Protein AF-A0A3B0T534-F1 (afdb_monomer_lite)

pLDDT: mean 93.18, std 5.76, range [62.91, 98.12]

Foldseek 3Di:
DQFQWDFDDWDWDDDPPDIDGHDPPQGGRIDGDDDDPDQVRVVVVCVPPVVVVVVDDDDTDDDDDDDD

Secondary structure (DSSP, 8-state):
--B---B----EEEETTEEEES-TTS--SB--B---SSHHHHHHHHTT-GGGTTT-------------

Radius of gyration: 14.22 Å; chains: 1; bounding box: 28×23×37 Å

Sequence (68 aa):
MVDGGAPTGEARTINGNSVSEGAGDHPLSGYSIIAADSLGQAVKLAQGCPVLADGGTVNVYEAVAVEM

Structure (mmCIF, N/CA/C/O backbone):
data_AF-A0A3B0T534-F1
#
_entry.id   AF-A0A3B0T534-F1
#
loop_
_atom_site.group_PDB
_atom_site.id
_atom_site.type_symbol
_atom_site.label_atom_id
_atom_site.label_alt_id
_atom_site.label_comp_id
_atom_site.label_asym_id
_atom_site.label_entity_id
_atom_site.label_seq_id
_atom_site.pdbx_PDB_ins_code
_atom_site.Cartn_x
_atom_site.Cartn_y
_atom_site.Cartn_z
_atom_site.occupancy
_atom_site.B_iso_or_equiv
_atom_site.auth_seq_id
_atom_site.auth_comp_id
_atom_site.auth_asym_id
_atom_site.auth_atom_id
_atom_site.pdbx_PDB_model_num
ATOM 1 N N . MET A 1 1 ? -12.862 -6.238 5.854 1.00 79.88 1 MET A N 1
ATOM 2 C CA . MET A 1 1 ? -12.164 -6.298 4.552 1.00 79.88 1 MET A CA 1
ATOM 3 C C . MET A 1 1 ? -13.201 -6.070 3.469 1.00 79.88 1 MET A C 1
ATOM 5 O O . MET A 1 1 ? -14.273 -6.647 3.596 1.00 79.88 1 MET A O 1
ATOM 9 N N . VAL A 1 2 ? -12.928 -5.192 2.502 1.00 90.81 2 VAL A N 1
ATOM 10 C CA . VAL A 1 2 ? -13.852 -4.885 1.390 1.00 90.81 2 VAL A CA 1
ATOM 11 C C . VAL A 1 2 ? -13.465 -5.705 0.163 1.00 90.81 2 VAL A C 1
ATOM 13 O O . VAL A 1 2 ? -14.316 -6.360 -0.423 1.00 90.81 2 VAL A O 1
ATOM 16 N N . ASP A 1 3 ? -12.171 -5.735 -0.148 1.00 93.06 3 ASP A N 1
ATOM 17 C CA . ASP A 1 3 ? -11.564 -6.583 -1.168 1.00 93.06 3 ASP A CA 1
ATOM 18 C C . ASP A 1 3 ? -10.214 -7.091 -0.641 1.00 93.06 3 ASP A C 1
ATOM 20 O O . ASP A 1 3 ? -9.397 -6.308 -0.149 1.00 93.06 3 ASP A O 1
ATOM 24 N N . GLY A 1 4 ? -9.981 -8.402 -0.721 1.00 89.19 4 GLY A N 1
ATOM 25 C CA . GLY A 1 4 ? -8.677 -8.990 -0.391 1.00 89.19 4 GLY A CA 1
ATOM 26 C C . GLY A 1 4 ? -7.581 -8.589 -1.382 1.00 89.19 4 GLY A C 1
ATOM 27 O O . GLY A 1 4 ? -6.402 -8.639 -1.039 1.00 89.19 4 GLY A O 1
ATOM 28 N N . GLY A 1 5 ? -7.988 -8.128 -2.567 1.00 91.94 5 GLY A N 1
ATOM 29 C CA . GLY A 1 5 ? -7.138 -7.697 -3.660 1.00 91.94 5 GLY A CA 1
ATOM 30 C C . GLY A 1 5 ? -6.333 -8.834 -4.280 1.00 91.94 5 GLY A C 1
ATOM 31 O O . GLY A 1 5 ? -6.714 -10.004 -4.205 1.00 91.94 5 GLY A O 1
ATOM 32 N N . ALA A 1 6 ? -5.241 -8.479 -4.954 1.00 94.00 6 ALA A N 1
ATOM 33 C CA . ALA A 1 6 ? -4.422 -9.410 -5.721 1.00 94.00 6 ALA A CA 1
ATOM 34 C C . ALA A 1 6 ? -2.956 -8.951 -5.782 1.00 94.00 6 ALA A C 1
ATOM 36 O O . ALA A 1 6 ? -2.687 -7.748 -5.666 1.00 94.00 6 ALA A O 1
ATOM 37 N N . PRO A 1 7 ? -2.003 -9.878 -5.996 1.00 94.06 7 PRO A N 1
ATOM 38 C CA . PRO A 1 7 ? -0.648 -9.509 -6.383 1.00 94.06 7 PRO A CA 1
ATOM 39 C C . PRO A 1 7 ? -0.653 -8.813 -7.750 1.00 94.06 7 PRO A C 1
ATOM 41 O O . PRO A 1 7 ? -1.484 -9.109 -8.613 1.00 94.06 7 PRO A O 1
ATOM 44 N N . THR A 1 8 ? 0.295 -7.909 -7.963 1.00 94.44 8 THR A N 1
ATOM 45 C CA . THR A 1 8 ? 0.503 -7.236 -9.250 1.00 94.44 8 THR A CA 1
ATOM 46 C C . THR A 1 8 ? 1.644 -7.891 -10.027 1.00 94.44 8 THR A C 1
ATOM 48 O O . THR A 1 8 ? 2.583 -8.442 -9.454 1.00 94.44 8 THR A O 1
ATOM 51 N N . GLY A 1 9 ? 1.545 -7.848 -11.357 1.00 93.12 9 GLY A N 1
ATOM 52 C CA . GLY A 1 9 ? 2.628 -8.229 -12.264 1.00 93.12 9 GLY A CA 1
ATOM 53 C C . GLY A 1 9 ? 3.503 -7.035 -12.644 1.00 93.12 9 GLY A C 1
ATOM 54 O O . GLY A 1 9 ? 3.586 -6.043 -11.920 1.00 93.12 9 GLY A O 1
ATOM 55 N N . GLU A 1 10 ? 4.131 -7.114 -13.815 1.00 94.75 10 GLU A N 1
ATOM 56 C CA . GLU A 1 10 ? 4.893 -5.996 -14.371 1.00 94.75 10 GLU A CA 1
ATOM 57 C C . GLU A 1 10 ? 4.008 -4.762 -14.586 1.00 94.75 10 GLU A C 1
ATOM 59 O O . GLU A 1 10 ? 2.878 -4.854 -15.072 1.00 94.75 10 GLU A O 1
ATOM 64 N N . ALA A 1 11 ? 4.548 -3.592 -14.249 1.00 95.50 11 ALA A N 1
ATOM 65 C CA . ALA A 1 11 ? 3.867 -2.322 -14.436 1.00 95.50 11 ALA A CA 1
ATOM 66 C C . ALA A 1 11 ? 4.356 -1.587 -15.691 1.00 95.50 11 ALA A C 1
ATOM 68 O O . ALA A 1 11 ? 5.499 -1.724 -16.136 1.00 95.50 11 ALA A O 1
ATOM 69 N N . ARG A 1 12 ? 3.469 -0.754 -16.232 1.00 96.00 12 ARG A N 1
ATOM 70 C CA . ARG A 1 12 ? 3.743 0.252 -17.258 1.00 96.00 12 ARG A CA 1
ATOM 71 C C . ARG A 1 12 ? 3.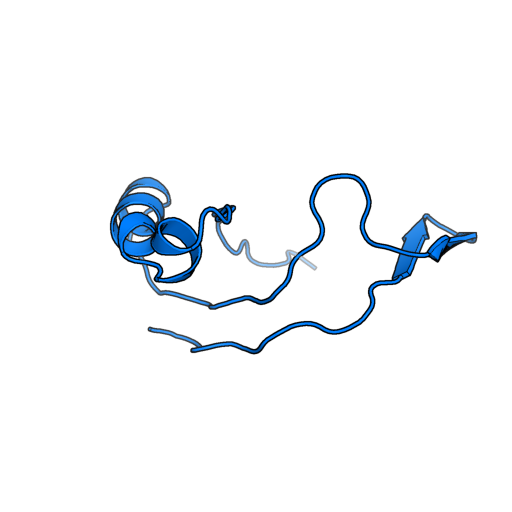181 1.577 -16.766 1.00 96.00 12 ARG A C 1
ATOM 73 O O . ARG A 1 12 ? 2.062 1.610 -16.260 1.00 96.00 12 ARG A O 1
ATOM 80 N N . THR A 1 13 ? 3.922 2.660 -16.955 1.00 95.31 13 THR A N 1
ATOM 81 C CA . THR A 1 13 ? 3.455 4.009 -16.623 1.00 95.31 13 THR A CA 1
ATOM 82 C C . THR A 1 13 ? 3.036 4.731 -17.895 1.00 95.31 13 THR A C 1
ATOM 84 O O . THR A 1 13 ? 3.778 4.738 -18.876 1.00 95.31 13 THR A O 1
ATOM 87 N N . ILE A 1 14 ? 1.856 5.352 -17.872 1.00 95.69 14 ILE A N 1
ATOM 88 C CA . ILE A 1 14 ? 1.344 6.195 -18.957 1.00 95.69 14 ILE A CA 1
ATOM 89 C C . ILE A 1 14 ? 1.415 7.653 -18.500 1.00 95.69 14 ILE A C 1
ATOM 91 O O . ILE A 1 14 ? 0.811 8.016 -17.495 1.00 95.69 14 ILE A O 1
ATOM 95 N N . ASN A 1 15 ? 2.132 8.488 -19.252 1.00 93.06 15 ASN A N 1
ATOM 96 C CA . ASN A 1 15 ? 2.265 9.926 -19.011 1.00 93.06 15 ASN A CA 1
ATOM 97 C C . ASN A 1 15 ? 1.871 10.689 -20.279 1.00 93.06 15 ASN A C 1
ATOM 99 O O . ASN A 1 15 ? 2.667 10.803 -21.218 1.00 93.06 15 ASN A O 1
ATOM 103 N N . GLY A 1 16 ? 0.632 11.187 -20.324 1.00 94.25 16 GLY A N 1
ATOM 104 C CA . GLY A 1 16 ? 0.062 11.802 -21.525 1.00 94.25 16 GLY A CA 1
ATOM 105 C C . GLY A 1 16 ? 0.135 10.846 -22.719 1.00 94.25 16 GLY A C 1
ATOM 106 O O . GLY A 1 16 ? -0.529 9.8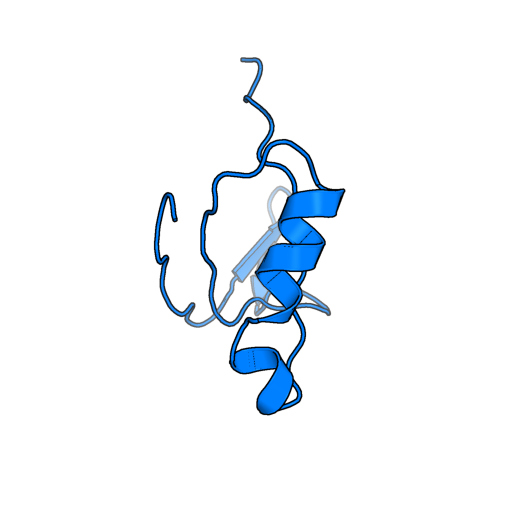14 -22.729 1.00 94.25 16 GLY A O 1
ATOM 107 N N . ASN A 1 17 ? 0.989 11.162 -23.695 1.00 95.06 17 ASN A N 1
ATOM 108 C CA . ASN A 1 17 ? 1.159 10.372 -24.921 1.00 95.06 17 ASN A CA 1
ATOM 109 C C . ASN A 1 17 ? 2.371 9.420 -24.875 1.00 95.06 17 ASN A C 1
ATOM 111 O O . ASN A 1 17 ? 2.734 8.842 -25.898 1.00 95.06 17 ASN A O 1
ATOM 115 N N . SER A 1 18 ? 3.032 9.283 -23.723 1.00 95.69 18 SER A N 1
ATOM 116 C CA . SER A 1 18 ? 4.211 8.428 -23.543 1.00 95.69 18 SER A CA 1
ATOM 117 C C . SER A 1 18 ? 3.912 7.234 -22.640 1.00 95.69 18 SER A C 1
ATOM 119 O O . SER A 1 18 ? 3.113 7.337 -21.707 1.00 95.69 18 SER A O 1
ATOM 121 N N . VAL A 1 19 ? 4.574 6.110 -22.918 1.00 96.88 19 VAL A N 1
ATOM 122 C CA . VAL A 1 19 ? 4.510 4.886 -22.114 1.00 96.88 19 VAL A CA 1
ATOM 123 C C . VAL A 1 19 ? 5.928 4.479 -21.731 1.00 96.88 19 VAL A C 1
ATOM 125 O O . VAL A 1 19 ? 6.802 4.426 -22.596 1.00 96.88 19 VAL A O 1
ATOM 128 N N . SER A 1 20 ? 6.156 4.188 -20.452 1.00 95.12 20 SER A N 1
ATOM 129 C CA . SER A 1 20 ? 7.440 3.712 -19.930 1.00 95.12 20 SER A CA 1
ATOM 130 C C . SER A 1 20 ? 7.287 2.431 -19.112 1.00 95.12 20 SER A C 1
ATOM 132 O O . SER A 1 20 ? 6.218 2.128 -18.578 1.00 95.12 20 SER A O 1
ATOM 134 N N . GLU A 1 21 ? 8.376 1.678 -19.007 1.00 95.25 21 GLU A N 1
ATOM 135 C CA . GLU A 1 21 ? 8.474 0.485 -18.164 1.00 95.25 21 GLU A CA 1
ATOM 136 C C . GLU A 1 21 ? 8.393 0.850 -16.672 1.00 95.25 21 GLU A C 1
ATOM 138 O O . GLU A 1 21 ? 8.915 1.884 -16.252 1.00 95.25 21 GLU A O 1
ATOM 143 N N . GLY A 1 22 ? 7.783 -0.019 -15.862 1.00 93.62 22 GLY A N 1
ATOM 144 C CA . GLY A 1 22 ? 7.735 0.118 -14.406 1.00 93.62 22 GLY A CA 1
ATOM 145 C C . GLY A 1 22 ? 6.696 1.119 -13.889 1.00 93.62 22 GLY A C 1
ATOM 146 O O . GLY A 1 22 ? 5.871 1.638 -14.644 1.00 93.62 22 GLY A O 1
ATOM 147 N N . ALA A 1 23 ? 6.737 1.361 -12.574 1.00 92.44 23 ALA A N 1
ATOM 148 C CA . ALA A 1 23 ? 5.828 2.244 -11.825 1.00 92.44 23 ALA A CA 1
ATOM 149 C C . ALA A 1 23 ? 6.579 3.318 -11.005 1.00 92.44 23 ALA A C 1
ATOM 151 O O . ALA A 1 23 ? 6.093 3.786 -9.976 1.00 92.44 23 ALA A O 1
ATOM 152 N N . GLY A 1 24 ? 7.782 3.698 -11.447 1.00 88.06 24 GLY A N 1
ATOM 153 C CA . GLY A 1 24 ? 8.645 4.636 -10.725 1.00 88.06 24 GLY A CA 1
ATOM 154 C C . GLY A 1 24 ? 9.253 4.035 -9.454 1.00 88.06 24 GLY A C 1
ATOM 155 O O . GLY A 1 24 ? 9.476 2.828 -9.379 1.00 88.06 24 GLY A O 1
ATOM 156 N N . ASP A 1 25 ? 9.524 4.889 -8.465 1.00 88.25 25 ASP A N 1
ATOM 157 C CA . ASP A 1 25 ? 10.327 4.545 -7.279 1.00 88.25 25 ASP A CA 1
ATOM 158 C C . ASP A 1 25 ? 9.611 3.632 -6.274 1.00 88.25 25 ASP A C 1
ATOM 160 O O . ASP A 1 25 ? 10.255 2.980 -5.455 1.00 88.25 25 ASP A O 1
ATOM 164 N N . HIS A 1 26 ? 8.278 3.574 -6.329 1.00 85.38 26 HIS A N 1
ATOM 165 C CA . HIS A 1 26 ? 7.461 2.824 -5.373 1.00 85.38 26 HIS A CA 1
ATOM 166 C C . HIS A 1 26 ? 6.476 1.900 -6.100 1.00 85.38 26 HIS A C 1
ATOM 168 O O . HIS A 1 26 ? 5.261 2.115 -6.034 1.00 85.38 26 HIS A O 1
ATOM 174 N N . PRO A 1 27 ? 6.974 0.881 -6.824 1.00 91.12 27 PRO A N 1
ATOM 175 C CA . PRO A 1 27 ? 6.109 -0.060 -7.514 1.00 91.12 27 PRO A CA 1
ATOM 176 C C . PRO A 1 27 ? 5.285 -0.870 -6.512 1.00 91.12 27 PRO A C 1
ATOM 178 O O . PRO A 1 27 ? 5.781 -1.306 -5.472 1.00 91.12 27 PRO A O 1
ATOM 181 N N . LEU A 1 28 ? 4.015 -1.098 -6.843 1.00 92.81 28 LEU A N 1
ATOM 182 C CA . LEU A 1 28 ? 3.158 -1.992 -6.074 1.00 92.81 28 LEU A CA 1
ATOM 183 C C . LEU A 1 28 ? 3.487 -3.444 -6.428 1.00 92.81 28 LEU A C 1
ATOM 185 O O . LEU A 1 28 ? 3.664 -3.763 -7.605 1.00 92.81 28 LEU A O 1
ATOM 189 N N . SER A 1 29 ? 3.513 -4.309 -5.415 1.00 93.00 29 SER A N 1
ATOM 190 C CA . SER A 1 29 ? 3.546 -5.775 -5.551 1.00 93.00 29 SER A CA 1
ATOM 191 C C . SER A 1 29 ? 2.177 -6.428 -5.313 1.00 93.00 29 SER A C 1
ATOM 193 O O . SER A 1 29 ? 2.005 -7.630 -5.519 1.00 93.00 29 SER A O 1
ATOM 195 N N . GLY A 1 30 ? 1.190 -5.641 -4.886 1.00 94.38 30 GLY A N 1
ATOM 196 C CA . GLY A 1 30 ? -0.178 -6.065 -4.633 1.00 94.38 30 GLY A CA 1
ATOM 197 C C . GLY A 1 30 ? -1.008 -4.938 -4.030 1.00 94.38 30 GLY A C 1
ATOM 198 O O . GLY A 1 30 ? -0.497 -3.851 -3.750 1.00 94.38 30 GLY A O 1
ATOM 199 N N . TYR A 1 31 ? -2.293 -5.203 -3.824 1.00 94.94 31 TYR A N 1
ATOM 200 C CA . TYR A 1 31 ? -3.207 -4.280 -3.155 1.00 94.94 31 TYR A CA 1
ATOM 201 C C . TYR A 1 31 ? -4.229 -5.039 -2.307 1.00 94.94 31 TYR A C 1
ATOM 203 O O . TYR A 1 31 ? -4.440 -6.234 -2.497 1.00 94.94 31 TYR A O 1
ATOM 211 N N . SER A 1 32 ? -4.901 -4.314 -1.416 1.00 95.12 32 SER A N 1
ATOM 212 C CA . SER A 1 32 ? -6.137 -4.737 -0.756 1.00 95.12 32 SER A CA 1
ATOM 213 C C . SER A 1 32 ? -7.003 -3.501 -0.505 1.00 95.12 32 SER A C 1
ATOM 215 O O . SER A 1 32 ? -6.472 -2.403 -0.331 1.00 95.12 32 SER A O 1
ATOM 217 N N . ILE A 1 33 ? -8.327 -3.666 -0.454 1.00 96.12 33 ILE A N 1
ATOM 218 C CA . ILE A 1 33 ? -9.263 -2.591 -0.098 1.00 96.12 33 ILE A CA 1
ATOM 219 C C . ILE A 1 33 ? -9.900 -2.937 1.246 1.00 96.12 33 ILE A C 1
ATOM 221 O O . ILE A 1 33 ? -10.496 -4.001 1.445 1.00 96.12 33 ILE A O 1
ATOM 225 N N . ILE A 1 34 ? -9.792 -2.020 2.199 1.00 95.81 34 ILE A N 1
ATOM 226 C CA . ILE A 1 34 ? -10.349 -2.181 3.540 1.00 95.81 34 ILE A CA 1
ATOM 227 C C . ILE A 1 34 ? -11.350 -1.070 3.832 1.00 95.81 34 ILE A C 1
ATOM 229 O O . ILE A 1 34 ? -11.233 0.036 3.319 1.00 95.81 34 ILE A O 1
ATOM 233 N N . ALA A 1 35 ? -12.331 -1.381 4.674 1.00 95.81 35 ALA A N 1
ATOM 234 C CA . ALA A 1 35 ? -13.208 -0.378 5.254 1.00 95.81 35 ALA A CA 1
ATOM 235 C C . ALA A 1 35 ? -12.564 0.121 6.546 1.00 95.81 35 ALA A C 1
ATOM 237 O O . ALA A 1 35 ? -12.116 -0.692 7.360 1.00 95.81 35 ALA A O 1
ATOM 238 N N . ALA A 1 36 ? -12.531 1.437 6.710 1.00 96.44 36 ALA A N 1
ATOM 239 C CA . ALA A 1 36 ? -12.089 2.113 7.915 1.00 96.44 36 ALA A CA 1
ATOM 240 C C . ALA A 1 36 ? -12.837 3.447 8.047 1.00 96.44 36 ALA A C 1
ATOM 242 O O . ALA A 1 36 ? -13.144 4.088 7.047 1.00 96.44 36 ALA A O 1
ATOM 243 N N . ASP A 1 37 ? -13.081 3.875 9.278 1.00 96.56 37 ASP A N 1
ATOM 244 C CA . ASP A 1 37 ? -13.752 5.127 9.634 1.00 96.56 37 ASP A CA 1
ATOM 245 C C . ASP A 1 37 ? -12.861 6.360 9.395 1.00 96.56 37 ASP A C 1
ATOM 247 O O . ASP A 1 37 ? -13.324 7.495 9.449 1.00 96.56 37 ASP A O 1
ATOM 251 N N . SER A 1 38 ? -11.551 6.156 9.209 1.00 96.69 38 SER A N 1
ATOM 252 C CA . SER A 1 38 ? -10.576 7.212 8.918 1.00 96.69 38 SER A CA 1
ATOM 253 C C . SER A 1 38 ? -9.267 6.637 8.380 1.00 96.69 38 SER A C 1
ATOM 255 O O . SER A 1 38 ? -8.919 5.486 8.667 1.00 96.69 38 SER A O 1
ATOM 257 N N . LEU A 1 39 ? -8.465 7.476 7.713 1.00 97.69 39 LEU A N 1
ATOM 258 C CA . LEU A 1 39 ? -7.106 7.117 7.296 1.00 97.69 39 LEU A CA 1
ATOM 259 C C . LEU A 1 39 ? -6.236 6.650 8.478 1.00 97.69 39 LEU A C 1
ATOM 261 O O . LEU A 1 39 ? -5.494 5.680 8.362 1.00 97.69 39 LEU A O 1
ATOM 265 N N . GLY A 1 40 ? -6.366 7.275 9.653 1.00 98.00 40 GLY A N 1
ATOM 266 C CA . GLY A 1 40 ? -5.627 6.865 10.851 1.00 98.00 40 GLY A CA 1
ATOM 267 C C . GLY A 1 40 ? -6.002 5.463 11.347 1.00 98.00 40 GLY A C 1
ATOM 268 O O . GLY A 1 40 ? -5.134 4.712 11.797 1.00 98.00 40 GLY A O 1
ATOM 269 N N . GLN A 1 41 ? -7.278 5.078 11.247 1.00 97.88 41 GLN A N 1
ATOM 270 C CA . GLN A 1 41 ? -7.708 3.710 11.553 1.00 97.88 41 GLN A CA 1
ATOM 271 C C . GLN A 1 41 ? -7.227 2.731 10.471 1.00 97.88 41 GLN A C 1
ATOM 273 O O . GLN A 1 41 ? -6.739 1.657 10.817 1.00 97.88 41 GLN A O 1
ATOM 278 N N . ALA A 1 42 ? -7.268 3.116 9.190 1.00 98.00 42 ALA A N 1
ATOM 279 C CA . ALA A 1 42 ? -6.731 2.310 8.093 1.00 98.00 42 ALA A CA 1
ATOM 280 C C . ALA A 1 42 ? -5.232 2.019 8.273 1.00 98.00 42 ALA A C 1
ATOM 282 O O . ALA A 1 42 ? -4.813 0.874 8.123 1.00 98.00 42 ALA A O 1
ATOM 283 N N . VAL A 1 43 ? -4.435 3.013 8.685 1.00 98.12 43 VAL A N 1
ATOM 284 C CA . VAL A 1 43 ? -3.005 2.834 8.992 1.00 98.12 43 VAL A CA 1
ATOM 285 C C . VAL A 1 43 ? -2.801 1.830 10.127 1.00 98.12 43 VAL A C 1
ATOM 287 O O . VAL A 1 43 ? -1.975 0.931 9.998 1.00 98.12 43 VAL A O 1
ATOM 290 N N . LYS A 1 44 ? -3.576 1.922 11.217 1.00 97.88 44 LYS A N 1
ATOM 291 C CA . LYS A 1 44 ? -3.499 0.950 12.326 1.00 97.88 44 LYS A C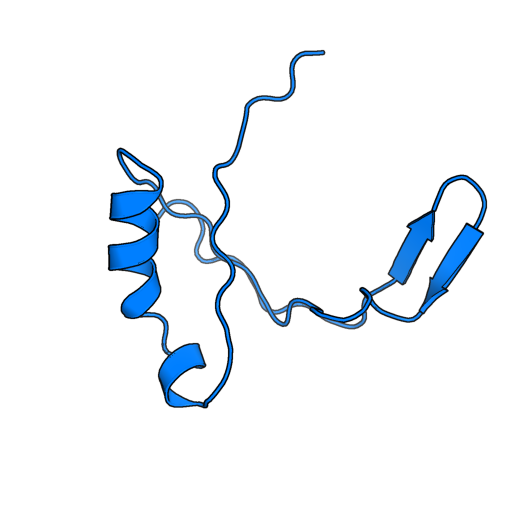A 1
ATOM 292 C C . LYS A 1 44 ? -3.830 -0.473 11.874 1.00 97.88 44 LYS A C 1
ATOM 294 O O . LYS A 1 44 ? -3.182 -1.413 12.315 1.00 97.88 44 LYS A O 1
ATOM 299 N N . LEU A 1 45 ? -4.817 -0.636 10.994 1.00 96.44 45 LEU A N 1
ATOM 300 C CA . LEU A 1 45 ? -5.159 -1.940 10.420 1.00 96.44 45 LEU A CA 1
ATOM 301 C C . LEU A 1 45 ? -4.041 -2.456 9.497 1.00 96.44 45 LEU A C 1
ATOM 303 O O . LEU A 1 45 ? -3.669 -3.625 9.575 1.00 96.44 45 LEU A O 1
ATOM 307 N N . ALA A 1 46 ? -3.463 -1.581 8.671 1.00 96.69 46 ALA A N 1
ATOM 308 C CA . ALA A 1 46 ? -2.401 -1.920 7.724 1.00 96.69 46 ALA A CA 1
ATOM 309 C C . ALA A 1 46 ? -1.082 -2.343 8.398 1.00 96.69 46 ALA A C 1
ATOM 311 O O . ALA A 1 46 ? -0.317 -3.098 7.802 1.00 96.69 46 ALA A O 1
ATOM 312 N N . GLN A 1 47 ? -0.833 -1.936 9.649 1.00 96.25 47 GLN A N 1
ATOM 313 C CA . GLN A 1 47 ? 0.329 -2.384 10.436 1.00 96.25 47 GLN A CA 1
ATOM 314 C C . GLN A 1 47 ? 0.367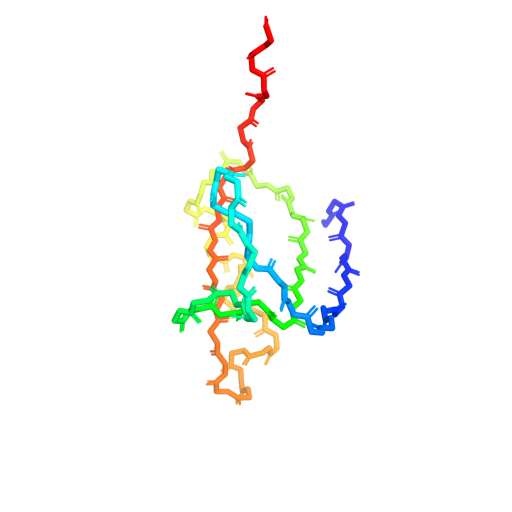 -3.904 10.666 1.00 96.25 47 GLN A C 1
ATOM 316 O O . GLN A 1 47 ? 1.428 -4.443 10.963 1.00 96.25 47 GLN A O 1
ATOM 321 N N . GLY A 1 48 ? -0.763 -4.603 10.514 1.00 93.94 48 GLY A N 1
ATOM 322 C CA . GLY A 1 48 ? -0.830 -6.066 10.571 1.00 93.94 48 GLY A CA 1
ATOM 323 C C . GLY A 1 48 ? -0.540 -6.772 9.242 1.00 93.94 48 GLY A C 1
ATOM 324 O O . GLY A 1 48 ? -0.667 -7.993 9.179 1.00 93.94 48 GLY A O 1
ATOM 325 N N . CYS A 1 49 ? -0.208 -6.044 8.169 1.00 93.81 49 CYS A N 1
ATOM 326 C CA . CYS A 1 49 ? 0.028 -6.642 6.858 1.00 93.81 49 CYS A CA 1
ATOM 327 C C . CYS A 1 49 ? 1.284 -7.537 6.875 1.00 93.81 49 CYS A C 1
ATOM 329 O O . CYS A 1 49 ? 2.365 -7.038 7.205 1.00 93.81 49 CYS A O 1
ATOM 331 N N . PRO A 1 50 ? 1.192 -8.820 6.467 1.00 92.56 50 PRO A N 1
ATOM 332 C CA . PRO A 1 50 ? 2.325 -9.747 6.495 1.00 92.56 50 PRO A CA 1
ATOM 333 C C . PRO A 1 50 ? 3.559 -9.260 5.729 1.00 92.56 50 PRO A C 1
ATOM 335 O O . PRO A 1 50 ? 4.676 -9.530 6.153 1.00 92.56 50 PRO A O 1
ATOM 338 N N . VAL A 1 51 ? 3.372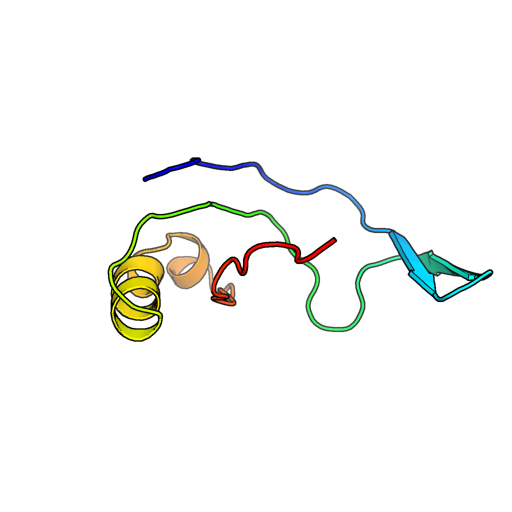 -8.470 4.663 1.00 93.12 51 VAL A N 1
ATOM 339 C CA . VAL A 1 51 ? 4.477 -7.930 3.849 1.00 93.12 51 VAL A CA 1
ATOM 340 C C . VAL A 1 51 ? 5.470 -7.092 4.664 1.00 93.12 51 VAL A C 1
ATOM 342 O O . VAL A 1 51 ? 6.642 -7.003 4.308 1.00 93.12 51 VAL A O 1
ATOM 345 N N . LEU A 1 52 ? 5.021 -6.494 5.773 1.00 95.50 52 LEU A N 1
ATOM 346 C CA . LEU A 1 52 ? 5.880 -5.716 6.665 1.00 95.50 52 LEU A CA 1
ATOM 347 C C . LEU A 1 52 ? 6.865 -6.614 7.428 1.00 95.50 52 LEU A C 1
ATOM 349 O O . LEU A 1 52 ? 7.982 -6.189 7.710 1.00 95.50 52 LEU A O 1
ATOM 353 N N . ALA A 1 53 ? 6.478 -7.857 7.739 1.00 94.56 53 ALA A N 1
ATOM 354 C CA . ALA A 1 53 ? 7.363 -8.829 8.381 1.00 94.56 53 ALA A CA 1
ATOM 355 C C . ALA A 1 53 ? 8.463 -9.325 7.426 1.00 94.56 53 ALA A C 1
ATOM 357 O O . ALA A 1 53 ? 9.567 -9.630 7.872 1.00 94.56 53 ALA A O 1
ATOM 358 N N . ASP A 1 54 ? 8.183 -9.319 6.121 1.00 93.50 54 ASP A N 1
ATOM 359 C CA . ASP A 1 54 ? 9.127 -9.691 5.062 1.00 93.50 54 ASP A CA 1
ATOM 360 C C . ASP A 1 54 ? 10.020 -8.512 4.613 1.00 93.50 54 ASP A C 1
ATOM 362 O O . ASP A 1 54 ? 10.774 -8.624 3.646 1.00 93.50 54 ASP A O 1
ATOM 366 N N . GLY A 1 55 ? 9.955 -7.370 5.312 1.00 93.25 55 GLY A N 1
ATOM 367 C CA . GLY A 1 55 ? 10.765 -6.180 5.029 1.00 93.25 55 GLY A CA 1
ATOM 368 C C . GLY A 1 55 ? 10.244 -5.304 3.887 1.00 93.25 55 GLY A C 1
ATOM 369 O O . GLY A 1 55 ? 10.963 -4.420 3.421 1.00 93.25 55 GLY A O 1
ATOM 370 N N . GLY A 1 56 ? 9.014 -5.537 3.424 1.00 93.38 56 GLY A N 1
ATOM 371 C CA . GLY A 1 56 ? 8.348 -4.673 2.457 1.00 93.38 56 GLY A CA 1
ATOM 372 C C . GLY A 1 56 ? 7.729 -3.424 3.088 1.00 93.38 56 GLY A C 1
ATOM 373 O O . GLY A 1 56 ? 7.812 -3.183 4.293 1.00 93.38 56 GLY A O 1
ATOM 374 N N . THR A 1 57 ? 7.048 -2.644 2.251 1.00 95.31 57 THR A N 1
ATOM 375 C CA . THR A 1 57 ? 6.405 -1.382 2.639 1.00 95.31 57 THR A CA 1
ATOM 376 C C . THR A 1 57 ? 4.934 -1.401 2.237 1.00 95.31 57 THR A C 1
ATOM 378 O O . THR A 1 57 ? 4.575 -1.972 1.209 1.00 95.31 57 THR A O 1
ATOM 381 N N . VAL A 1 58 ? 4.079 -0.745 3.026 1.00 96.00 58 VAL A N 1
ATOM 382 C CA . VAL A 1 58 ? 2.661 -0.533 2.702 1.00 96.00 58 VAL A CA 1
ATOM 383 C C . VAL A 1 58 ? 2.383 0.963 2.615 1.00 96.00 58 VAL A C 1
ATOM 385 O O . VAL A 1 58 ? 2.584 1.688 3.587 1.00 96.00 58 VAL A O 1
ATOM 388 N N . ASN A 1 59 ? 1.877 1.411 1.465 1.00 95.94 59 ASN A N 1
ATOM 389 C CA . ASN A 1 59 ? 1.337 2.757 1.292 1.00 95.94 59 ASN A CA 1
ATOM 390 C C . ASN A 1 59 ? -0.183 2.718 1.502 1.00 95.94 59 ASN A C 1
ATOM 392 O O . ASN A 1 59 ? -0.859 1.860 0.934 1.00 95.94 59 ASN A O 1
ATOM 396 N N . VAL A 1 60 ? -0.724 3.632 2.310 1.00 97.00 60 VAL A N 1
ATOM 397 C CA . VAL A 1 60 ? -2.158 3.681 2.639 1.00 97.00 60 VAL A CA 1
ATOM 398 C C . VAL A 1 60 ? -2.762 4.957 2.067 1.00 97.00 60 VAL A C 1
ATOM 400 O O . VAL A 1 60 ? -2.292 6.053 2.367 1.00 97.00 60 VAL A O 1
ATOM 403 N N . TYR A 1 61 ? -3.820 4.803 1.276 1.00 96.62 61 TYR A N 1
ATOM 404 C CA . TYR A 1 61 ? -4.558 5.900 0.657 1.00 96.62 61 TYR A CA 1
ATOM 405 C C . TYR A 1 61 ? -6.045 5.771 0.974 1.00 96.62 61 TYR A C 1
ATOM 407 O O . TYR A 1 61 ? -6.562 4.665 1.136 1.00 96.62 61 TYR A O 1
ATOM 415 N N . GLU A 1 62 ? -6.731 6.906 1.040 1.00 96.25 62 GLU A N 1
ATOM 416 C CA . GLU A 1 62 ? -8.188 6.945 1.093 1.00 96.25 62 GLU A CA 1
ATOM 417 C C . GLU A 1 62 ? -8.749 6.915 -0.331 1.00 96.25 62 GLU A C 1
ATOM 419 O O . GLU A 1 62 ? -8.316 7.680 -1.195 1.00 96.25 62 GLU A O 1
ATOM 424 N N . ALA A 1 63 ? -9.704 6.020 -0.584 1.00 93.62 63 ALA A N 1
ATOM 425 C CA . ALA A 1 63 ? -10.432 6.012 -1.843 1.00 93.62 63 ALA A CA 1
ATOM 426 C C . ALA A 1 63 ? -11.427 7.178 -1.845 1.00 93.62 63 ALA A C 1
ATOM 428 O O . ALA A 1 63 ? -12.399 7.172 -1.092 1.00 93.62 63 ALA A O 1
ATOM 429 N N . VAL A 1 64 ? -11.184 8.169 -2.697 1.00 90.69 64 VAL A N 1
ATOM 430 C CA . VAL A 1 64 ? -12.091 9.303 -2.896 1.00 90.69 64 VAL A CA 1
ATOM 431 C C . VAL A 1 64 ? -13.043 9.015 -4.052 1.00 90.69 64 VAL A C 1
ATOM 433 O O . VAL A 1 64 ? -12.663 8.385 -5.042 1.00 90.69 64 VAL A O 1
ATOM 436 N N . ALA A 1 65 ? -14.294 9.456 -3.924 1.00 87.50 65 ALA A N 1
ATOM 437 C CA . ALA A 1 65 ? -15.251 9.354 -5.016 1.00 87.50 65 ALA A CA 1
ATOM 438 C C . ALA A 1 65 ? -14.761 10.182 -6.210 1.00 87.50 65 ALA A C 1
ATOM 440 O O . ALA A 1 65 ? -14.286 11.305 -6.047 1.00 87.50 65 ALA A O 1
ATOM 441 N N . VAL A 1 66 ? -14.887 9.622 -7.412 1.00 84.44 66 VAL A N 1
ATOM 442 C CA . VAL A 1 66 ? -14.654 10.385 -8.637 1.00 84.44 66 VAL A CA 1
ATOM 443 C C . VAL A 1 66 ? -15.851 11.308 -8.826 1.00 84.44 66 VAL A C 1
ATOM 445 O O . VAL A 1 66 ? -16.957 10.837 -9.091 1.00 84.44 66 VAL A O 1
ATOM 448 N N . GLU A 1 67 ? -15.640 12.611 -8.675 1.00 69.81 67 GLU A N 1
ATOM 449 C CA . GLU A 1 67 ? -16.595 13.604 -9.160 1.00 69.81 67 GLU A CA 1
ATOM 450 C C . GLU A 1 67 ? -16.428 13.685 -10.682 1.00 69.81 67 GLU A C 1
ATOM 452 O O . GLU A 1 67 ? -15.342 13.995 -11.176 1.00 69.81 67 GLU A O 1
ATOM 457 N N . MET A 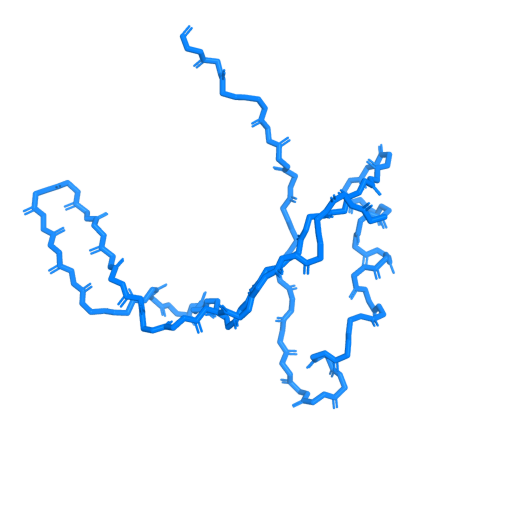1 68 ? -17.473 13.292 -11.414 1.00 62.91 68 MET A N 1
ATOM 458 C CA . MET A 1 68 ? -17.531 13.343 -12.881 1.00 62.91 68 MET A CA 1
ATOM 459 C C . MET A 1 68 ? -18.197 14.628 -13.354 1.00 62.91 68 MET A C 1
ATOM 461 O O . MET A 1 68 ? -19.223 15.005 -12.742 1.00 62.91 68 MET A O 1
#

Organism: NCBI:txid652676